Protein AF-A0A261WLC6-F1 (afdb_monomer_lite)

Radius of gyration: 11.9 Å; chains: 1; bounding box: 26×19×30 Å

pLDDT: mean 84.78, std 9.2, range [62.28, 94.31]

Secondary structure (DSSP, 8-state):
---EEEPHHHHHHHHTT-HHHHHHHHHS-GGGEEE-HHHHHHHHHHHHH-TT-HHHHHHHHT-

Structure (mmCIF, N/CA/C/O backbone):
data_AF-A0A261WLC6-F1
#
_entry.id   AF-A0A261WLC6-F1
#
loop_
_atom_site.group_PDB
_atom_site.id
_atom_site.type_symbol
_atom_site.label_atom_id
_atom_site.label_alt_id
_atom_site.label_comp_id
_atom_site.label_asym_id
_atom_site.label_entity_id
_atom_site.label_seq_id
_atom_site.pdbx_PDB_ins_code
_atom_site.Cartn_x
_atom_site.Cartn_y
_atom_site.Cartn_z
_atom_site.occupancy
_atom_site.B_iso_or_equiv
_atom_site.auth_seq_id
_atom_site.auth_comp_id
_atom_site.auth_asym_id
_atom_site.auth_atom_id
_atom_site.pdbx_PDB_model_num
ATOM 1 N N . MET A 1 1 ? -17.919 4.288 13.217 1.00 74.44 1 MET A N 1
ATOM 2 C CA . MET A 1 1 ? -16.800 3.373 12.880 1.00 74.44 1 MET A CA 1
ATOM 3 C C . MET A 1 1 ? -15.621 4.194 12.383 1.00 74.44 1 MET A C 1
ATOM 5 O O . MET A 1 1 ? -15.851 5.189 11.705 1.00 74.44 1 MET A O 1
ATOM 9 N N . LYS A 1 2 ? -14.388 3.819 12.738 1.00 87.06 2 LYS A N 1
ATOM 10 C CA . LYS A 1 2 ? -13.173 4.535 12.317 1.00 87.06 2 LYS A CA 1
ATOM 11 C C . LYS A 1 2 ? -12.788 4.093 10.902 1.00 87.06 2 LYS A C 1
ATOM 13 O O . LYS A 1 2 ? -12.742 2.893 10.652 1.00 87.06 2 LYS A O 1
ATOM 18 N N . ARG A 1 3 ? -12.547 5.046 10.000 1.00 92.50 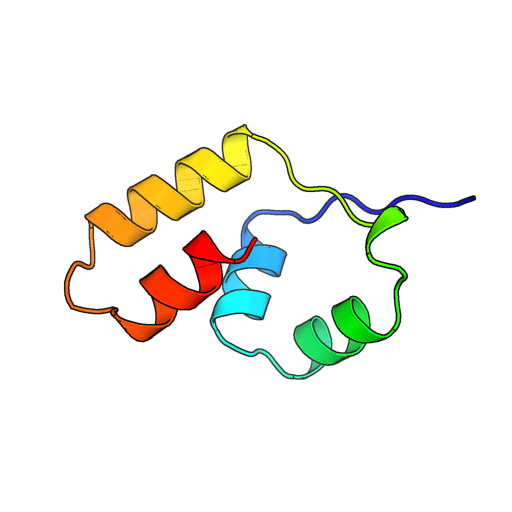3 ARG A N 1
ATOM 19 C CA . ARG A 1 3 ? -11.995 4.799 8.659 1.00 92.50 3 ARG A CA 1
ATOM 20 C C . ARG A 1 3 ? -10.538 5.250 8.625 1.00 92.50 3 ARG A C 1
ATOM 22 O O . ARG A 1 3 ? -10.176 6.182 9.344 1.00 92.50 3 ARG A O 1
ATOM 29 N N . TYR A 1 4 ? -9.732 4.596 7.803 1.00 93.75 4 TYR A N 1
ATOM 30 C CA . TYR A 1 4 ? -8.315 4.879 7.627 1.00 93.75 4 TYR A CA 1
ATOM 31 C C . TYR A 1 4 ? -8.044 5.158 6.154 1.00 93.75 4 TYR A C 1
ATOM 33 O O . TYR A 1 4 ? -8.418 4.366 5.294 1.00 93.75 4 TYR A O 1
ATOM 41 N N . MET A 1 5 ? -7.385 6.278 5.879 1.00 93.38 5 MET A N 1
ATOM 42 C CA . MET A 1 5 ? -6.898 6.602 4.546 1.00 93.38 5 MET A CA 1
ATOM 43 C C . MET A 1 5 ? -5.431 6.194 4.451 1.00 93.38 5 MET A C 1
ATOM 45 O O . MET A 1 5 ? -4.634 6.591 5.301 1.00 93.38 5 MET A O 1
ATOM 49 N N . LEU A 1 6 ? -5.090 5.390 3.448 1.00 92.56 6 LEU A N 1
ATOM 50 C CA . LEU A 1 6 ? -3.715 4.995 3.167 1.00 92.56 6 LEU A CA 1
ATOM 51 C C . LEU A 1 6 ? -2.992 6.138 2.450 1.00 92.56 6 LEU A C 1
ATOM 53 O O . LEU A 1 6 ? -3.521 6.707 1.494 1.00 92.56 6 LEU A O 1
ATOM 57 N N . ASP A 1 7 ? -1.784 6.459 2.906 1.00 90.69 7 ASP A N 1
ATOM 58 C CA . ASP A 1 7 ? -0.886 7.378 2.212 1.00 90.69 7 ASP A CA 1
ATOM 59 C C . ASP A 1 7 ? -0.066 6.641 1.139 1.00 90.69 7 ASP A C 1
ATOM 61 O O . ASP A 1 7 ? -0.013 5.407 1.081 1.00 90.69 7 ASP A O 1
ATOM 65 N N . THR A 1 8 ? 0.613 7.404 0.286 1.00 87.81 8 THR A N 1
ATOM 66 C CA . THR A 1 8 ? 1.411 6.854 -0.818 1.00 87.81 8 THR A CA 1
ATOM 67 C C . THR A 1 8 ? 2.527 5.927 -0.331 1.00 87.81 8 THR A C 1
ATOM 69 O O . THR A 1 8 ? 2.811 4.912 -0.975 1.00 87.81 8 THR A O 1
ATOM 72 N N . ASN A 1 9 ? 3.122 6.201 0.835 1.00 88.69 9 ASN A N 1
ATOM 73 C CA . ASN A 1 9 ? 4.157 5.345 1.412 1.00 88.69 9 ASN A CA 1
ATOM 74 C C . ASN A 1 9 ? 3.589 4.014 1.905 1.00 88.69 9 ASN A C 1
ATOM 76 O O . ASN A 1 9 ? 4.169 2.968 1.618 1.00 88.69 9 ASN A O 1
ATOM 80 N N . THR A 1 10 ? 2.450 4.019 2.600 1.00 90.81 10 THR A N 1
ATOM 81 C CA . THR A 1 10 ? 1.797 2.796 3.086 1.00 90.81 10 THR A CA 1
ATOM 82 C C . THR A 1 10 ? 1.380 1.914 1.920 1.00 90.81 10 THR A C 1
ATOM 84 O O . THR A 1 10 ? 1.657 0.717 1.951 1.00 90.81 10 THR A O 1
ATOM 87 N N . VAL A 1 11 ? 0.804 2.490 0.860 1.00 89.06 11 VAL A N 1
ATOM 88 C CA . VAL A 1 11 ? 0.485 1.738 -0.364 1.00 89.06 11 VAL A CA 1
ATOM 89 C C . VAL A 1 11 ? 1.764 1.195 -1.007 1.00 89.06 11 VAL A C 1
ATOM 91 O O . VAL A 1 11 ? 1.846 0.006 -1.297 1.00 89.06 11 VAL A O 1
ATOM 94 N N . SER A 1 12 ? 2.818 2.007 -1.134 1.00 85.88 12 SER A N 1
ATOM 95 C CA . SER A 1 12 ? 4.111 1.550 -1.671 1.00 85.88 12 SER A CA 1
ATOM 96 C C . SER A 1 12 ? 4.719 0.402 -0.857 1.00 85.88 12 SER A C 1
ATOM 98 O O . SER A 1 12 ? 5.269 -0.545 -1.421 1.00 85.88 12 SER A O 1
ATOM 100 N N . HIS A 1 13 ? 4.624 0.463 0.471 1.00 90.50 13 HIS A N 1
ATOM 101 C CA . HIS A 1 13 ? 5.073 -0.596 1.368 1.00 90.50 13 HIS A CA 1
ATOM 102 C C . HIS A 1 13 ? 4.198 -1.846 1.268 1.00 90.50 13 HIS A C 1
ATOM 104 O O . HIS A 1 13 ? 4.738 -2.951 1.305 1.00 90.50 13 HIS A O 1
ATOM 110 N N . LEU A 1 14 ? 2.884 -1.687 1.109 1.00 88.12 14 LEU A N 1
ATOM 111 C CA . LEU A 1 14 ? 1.949 -2.789 0.906 1.00 88.12 14 LEU A CA 1
ATOM 112 C C . LEU A 1 14 ? 2.264 -3.537 -0.392 1.00 88.12 14 LEU A C 1
ATOM 114 O O . LEU A 1 14 ? 2.427 -4.754 -0.363 1.00 88.12 14 LEU A O 1
ATOM 118 N N . VAL A 1 15 ? 2.460 -2.821 -1.504 1.00 83.75 15 VAL A N 1
ATOM 119 C CA . VAL A 1 15 ? 2.793 -3.461 -2.785 1.00 83.75 15 VAL A CA 1
ATOM 120 C C . VAL A 1 15 ? 4.170 -4.142 -2.736 1.00 83.75 15 VAL A C 1
ATOM 122 O O . VAL A 1 15 ? 4.368 -5.212 -3.307 1.00 83.75 15 VAL A O 1
ATOM 125 N N . LYS A 1 16 ? 5.121 -3.594 -1.969 1.00 85.38 16 LYS A N 1
ATOM 126 C CA . LYS A 1 16 ? 6.414 -4.244 -1.680 1.00 85.38 16 LYS A CA 1
ATOM 127 C C . LYS A 1 16 ? 6.325 -5.373 -0.640 1.00 85.38 16 LYS A C 1
ATOM 129 O O . LYS A 1 16 ? 7.363 -5.892 -0.236 1.00 85.38 16 LYS A O 1
ATOM 134 N N . SER A 1 17 ? 5.122 -5.756 -0.203 1.00 86.50 17 SER A N 1
ATOM 135 C CA . SER A 1 17 ? 4.878 -6.808 0.796 1.00 86.50 17 SER A CA 1
ATOM 136 C C . SER A 1 17 ? 5.591 -6.569 2.134 1.00 86.50 17 SER A C 1
ATOM 138 O O . SER A 1 17 ? 6.073 -7.502 2.776 1.00 86.50 17 SER A O 1
ATOM 140 N N . HIS A 1 18 ? 5.673 -5.313 2.585 1.00 91.81 18 HIS A N 1
ATOM 141 C CA . HIS A 1 18 ? 6.276 -4.991 3.875 1.00 91.81 18 HIS A CA 1
ATOM 142 C C . HIS A 1 18 ? 5.470 -5.661 5.006 1.00 91.81 18 HIS A C 1
ATOM 144 O O . HIS A 1 18 ? 4.264 -5.407 5.125 1.00 91.81 18 HIS A O 1
ATOM 150 N N . PRO A 1 19 ? 6.094 -6.483 5.868 1.00 91.38 19 PRO A N 1
ATOM 151 C CA . PRO A 1 19 ? 5.373 -7.407 6.745 1.00 91.38 19 PRO A CA 1
ATOM 152 C C . PRO A 1 19 ? 4.467 -6.695 7.756 1.00 91.38 19 PRO A C 1
ATOM 154 O O . PRO A 1 19 ? 3.318 -7.087 7.942 1.00 91.38 19 PRO A O 1
ATOM 157 N N . ALA A 1 20 ? 4.942 -5.601 8.360 1.00 94.19 20 ALA A N 1
ATOM 158 C CA . ALA A 1 20 ? 4.158 -4.844 9.338 1.00 94.19 20 ALA A CA 1
ATOM 159 C C . ALA A 1 20 ? 2.929 -4.159 8.715 1.00 94.19 20 ALA A C 1
ATOM 161 O O . ALA A 1 20 ? 1.857 -4.133 9.316 1.00 94.19 20 ALA A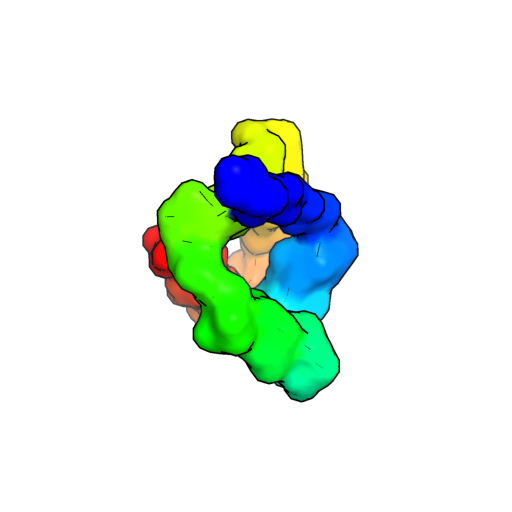 O 1
ATOM 162 N N . VAL A 1 21 ? 3.076 -3.636 7.493 1.00 92.50 21 VAL A N 1
ATOM 163 C CA . VAL A 1 21 ? 1.995 -2.939 6.784 1.00 92.50 21 VAL A CA 1
ATOM 164 C C . VAL A 1 21 ? 0.970 -3.951 6.290 1.00 92.50 21 VAL A C 1
ATOM 166 O O . VAL A 1 21 ? -0.218 -3.788 6.544 1.00 92.50 21 VAL A O 1
ATOM 169 N N . SER A 1 22 ? 1.436 -5.036 5.672 1.00 92.25 22 SER A N 1
ATOM 170 C CA . SER A 1 22 ? 0.578 -6.107 5.157 1.00 92.25 22 SER A CA 1
ATOM 171 C C . SER A 1 22 ? -0.273 -6.717 6.269 1.00 92.25 22 SER A C 1
ATOM 173 O O . SER A 1 22 ? -1.489 -6.817 6.133 1.00 92.25 22 SER A O 1
ATOM 175 N N . ARG A 1 23 ? 0.339 -7.029 7.421 1.00 94.31 23 ARG A N 1
ATOM 176 C CA . ARG A 1 23 ? -0.388 -7.522 8.596 1.00 94.31 23 ARG A CA 1
ATOM 177 C C . ARG A 1 23 ? -1.467 -6.538 9.042 1.00 94.31 23 ARG A C 1
ATOM 179 O O . ARG A 1 23 ? -2.604 -6.939 9.269 1.00 94.31 23 ARG A O 1
ATOM 186 N N . ARG A 1 24 ? -1.128 -5.250 9.136 1.00 92.94 24 ARG A N 1
ATOM 187 C CA . ARG A 1 24 ? -2.074 -4.236 9.601 1.00 92.94 24 ARG A CA 1
ATOM 188 C C . ARG A 1 24 ? -3.247 -4.041 8.641 1.00 92.94 24 ARG A C 1
ATOM 190 O O . ARG A 1 24 ? -4.364 -3.843 9.104 1.00 92.94 24 ARG A O 1
ATOM 197 N N . VAL A 1 25 ? -2.994 -4.088 7.336 1.00 91.00 25 VAL A N 1
ATOM 198 C CA . VAL A 1 25 ? -4.028 -3.973 6.300 1.00 91.00 25 VAL A CA 1
ATOM 199 C C . VAL A 1 25 ? -4.985 -5.165 6.355 1.00 91.00 25 VAL A C 1
ATOM 201 O O . VAL A 1 25 ? -6.190 -4.958 6.300 1.00 91.00 25 VAL A O 1
ATOM 204 N N . ILE A 1 26 ? -4.473 -6.384 6.563 1.00 91.94 26 ILE A N 1
ATOM 205 C CA . ILE A 1 26 ? -5.293 -7.603 6.691 1.00 91.94 26 ILE A CA 1
ATOM 206 C C . ILE A 1 26 ? -6.152 -7.594 7.970 1.00 91.94 26 ILE A C 1
ATOM 208 O O . ILE A 1 26 ? -7.270 -8.101 7.971 1.00 91.94 26 ILE A O 1
ATOM 212 N N . GLU A 1 27 ? -5.655 -7.014 9.065 1.00 93.88 27 GLU A N 1
ATOM 213 C CA . GLU A 1 27 ? -6.391 -6.914 10.337 1.00 93.88 27 GLU A CA 1
ATOM 214 C C . GLU A 1 27 ? -7.551 -5.900 10.303 1.00 93.88 27 GLU A C 1
ATOM 216 O O . GLU A 1 27 ? -8.403 -5.904 11.196 1.00 93.88 27 GLU A O 1
ATOM 221 N N . VAL A 1 28 ? -7.587 -5.000 9.315 1.00 92.50 28 VAL A N 1
ATOM 222 C CA . VAL A 1 28 ? -8.613 -3.957 9.196 1.00 92.50 28 VAL A CA 1
ATOM 223 C C . VAL A 1 28 ? -9.628 -4.356 8.119 1.00 92.50 28 VAL A C 1
ATOM 225 O O . VAL A 1 28 ? -9.231 -4.754 7.028 1.00 92.50 28 VAL A O 1
ATOM 228 N N . PRO A 1 29 ? -10.947 -4.219 8.363 1.00 92.00 29 PRO A N 1
ATOM 229 C CA . PRO A 1 29 ? -11.945 -4.475 7.329 1.00 92.00 29 PRO A CA 1
ATOM 230 C C . PRO A 1 29 ? -11.704 -3.609 6.088 1.00 92.00 29 PRO A C 1
ATOM 232 O O . PRO A 1 29 ? -11.551 -2.394 6.216 1.00 92.00 29 PRO A O 1
ATOM 235 N N . MET A 1 30 ? -11.767 -4.202 4.892 1.00 88.88 30 MET A N 1
ATOM 236 C CA . MET A 1 30 ? -11.578 -3.470 3.628 1.0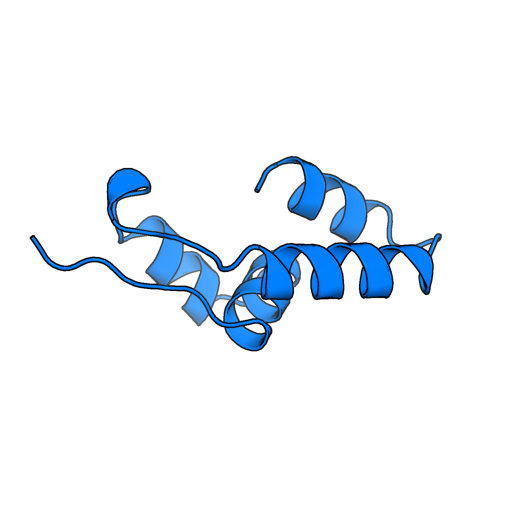0 88.88 30 MET A CA 1
ATOM 237 C C . MET A 1 30 ? -12.519 -2.264 3.490 1.00 88.88 30 MET A C 1
ATOM 239 O O . MET A 1 30 ? -12.117 -1.215 3.006 1.00 88.88 30 MET A O 1
ATOM 243 N N . THR A 1 31 ? -13.748 -2.358 4.005 1.00 92.31 31 THR A N 1
ATOM 244 C CA . THR A 1 31 ? -14.734 -1.258 4.003 1.00 92.31 31 THR A CA 1
ATOM 245 C C . THR A 1 31 ? -14.355 -0.069 4.895 1.00 92.31 31 THR A C 1
ATOM 247 O O . THR A 1 31 ? -14.970 0.997 4.809 1.00 92.31 31 THR A O 1
ATOM 250 N N . ALA A 1 32 ? -13.365 -0.238 5.773 1.00 93.06 32 ALA A N 1
ATOM 251 C CA . ALA A 1 32 ? -12.819 0.808 6.627 1.00 93.06 32 ALA A CA 1
ATOM 252 C C . ALA A 1 32 ? -11.525 1.420 6.065 1.00 93.06 32 ALA A C 1
ATOM 254 O O . ALA A 1 32 ? -11.021 2.377 6.655 1.00 93.06 32 ALA A O 1
ATOM 255 N N . LEU A 1 33 ? -11.001 0.897 4.955 1.00 92.44 33 LEU A N 1
ATOM 256 C CA . LEU A 1 33 ? -9.823 1.412 4.269 1.00 92.44 33 LEU A CA 1
ATOM 257 C C . LEU A 1 33 ? -10.247 2.250 3.061 1.00 92.44 33 LEU A C 1
ATOM 259 O O . LEU A 1 33 ? -11.213 1.937 2.369 1.00 92.44 33 LEU A O 1
ATOM 263 N N . CYS A 1 34 ? -9.520 3.328 2.802 1.00 92.56 34 CYS A N 1
ATOM 264 C CA . CYS A 1 34 ? -9.637 4.081 1.563 1.00 92.56 34 CYS A CA 1
ATOM 265 C C . CYS A 1 34 ? -8.268 4.575 1.097 1.00 92.56 34 CYS A C 1
ATOM 267 O O . CYS A 1 34 ? -7.316 4.644 1.873 1.00 92.56 34 CYS A O 1
ATOM 269 N N . MET A 1 35 ? -8.181 4.950 -0.175 1.00 90.44 35 MET A N 1
ATOM 270 C CA . MET A 1 35 ? -7.015 5.609 -0.753 1.00 90.44 35 MET A CA 1
ATOM 271 C C . MET A 1 35 ? -7.455 6.841 -1.538 1.00 90.44 35 MET A C 1
ATOM 273 O O . MET A 1 35 ? -8.571 6.897 -2.058 1.00 90.44 35 MET A O 1
ATOM 277 N N . SER A 1 36 ? -6.586 7.846 -1.606 1.00 92.19 36 SER A N 1
ATOM 278 C CA . SER A 1 36 ? -6.834 9.025 -2.433 1.00 92.19 36 SER A CA 1
ATOM 279 C C . SER A 1 36 ? -6.656 8.694 -3.916 1.00 92.19 36 SER A C 1
ATOM 281 O O . SER A 1 36 ? -5.725 7.979 -4.288 1.00 92.19 36 SER A O 1
ATOM 283 N N . ALA A 1 37 ? -7.485 9.294 -4.775 1.00 89.62 37 ALA A N 1
ATOM 284 C CA . ALA A 1 37 ? -7.292 9.242 -6.224 1.00 89.62 37 ALA A CA 1
ATOM 285 C C . ALA A 1 37 ? -5.934 9.835 -6.652 1.00 89.62 37 ALA A C 1
ATOM 287 O O . ALA A 1 37 ? -5.350 9.384 -7.634 1.00 89.62 37 ALA A O 1
ATOM 288 N N . ILE A 1 38 ? -5.397 10.794 -5.884 1.00 90.06 38 ILE A N 1
ATOM 289 C CA . ILE A 1 38 ? -4.061 11.363 -6.117 1.00 90.06 38 ILE A CA 1
ATOM 290 C C . ILE A 1 38 ? -2.984 10.295 -5.908 1.00 90.06 38 ILE A C 1
ATOM 292 O O . ILE A 1 38 ? -2.169 10.071 -6.797 1.00 90.06 38 ILE A O 1
ATOM 296 N N . THR A 1 39 ? -3.039 9.572 -4.786 1.00 89.44 39 THR A N 1
ATOM 297 C CA . THR A 1 39 ? -2.130 8.452 -4.500 1.00 89.44 39 THR A CA 1
ATOM 298 C C . THR A 1 39 ? -2.241 7.352 -5.556 1.00 89.44 39 THR A C 1
ATOM 300 O O . THR A 1 39 ? -1.223 6.815 -5.981 1.00 89.44 39 THR A O 1
ATOM 303 N N . GLY A 1 40 ? -3.455 7.045 -6.030 1.00 87.75 40 GLY A N 1
ATOM 304 C CA . GLY A 1 40 ? -3.653 6.125 -7.154 1.00 87.75 40 GLY A CA 1
ATOM 305 C C . GLY A 1 40 ? -2.938 6.596 -8.427 1.00 87.75 40 GLY A C 1
ATOM 306 O O . GLY A 1 40 ? -2.224 5.821 -9.060 1.00 87.75 40 GLY A O 1
ATOM 307 N N . GLY A 1 41 ? -3.051 7.885 -8.762 1.00 88.12 41 GLY A N 1
ATOM 308 C CA . GLY A 1 41 ? -2.346 8.490 -9.896 1.00 88.12 41 GLY A CA 1
ATOM 309 C C . GLY A 1 41 ? -0.820 8.435 -9.767 1.00 88.12 41 GLY A C 1
ATOM 310 O O . GLY A 1 41 ? -0.137 8.068 -10.723 1.00 88.12 41 GLY A O 1
ATOM 311 N N . GLU A 1 42 ? -0.277 8.732 -8.584 1.00 88.31 42 GLU A N 1
ATOM 312 C CA . GLU A 1 42 ? 1.162 8.622 -8.297 1.00 88.31 42 GLU A CA 1
ATOM 313 C C . GLU A 1 42 ? 1.672 7.188 -8.476 1.00 88.31 42 GLU A C 1
ATOM 315 O O . GLU A 1 42 ? 2.743 6.975 -9.050 1.00 88.31 42 GLU A O 1
ATOM 320 N N . LEU A 1 43 ? 0.889 6.203 -8.027 1.00 85.56 43 LEU A N 1
ATOM 321 C CA . LEU A 1 43 ? 1.221 4.785 -8.132 1.00 85.56 43 LEU A CA 1
ATOM 322 C C . LEU A 1 43 ? 1.275 4.337 -9.599 1.00 85.56 43 LEU A C 1
ATOM 324 O O . LEU A 1 43 ? 2.258 3.730 -10.027 1.00 85.56 43 LEU A O 1
ATOM 328 N N . MET A 1 44 ? 0.261 4.708 -10.387 1.00 84.62 44 MET A N 1
ATOM 329 C CA . MET A 1 44 ? 0.193 4.416 -11.823 1.00 84.62 44 MET A CA 1
ATOM 330 C C . MET A 1 44 ? 1.322 5.098 -12.600 1.00 84.62 44 MET A C 1
ATOM 332 O O . MET A 1 44 ? 1.942 4.492 -13.476 1.00 84.62 44 MET A O 1
ATOM 336 N N . PHE A 1 45 ? 1.646 6.343 -12.250 1.00 85.75 45 PHE A N 1
ATOM 337 C CA . PHE A 1 45 ? 2.772 7.058 -12.842 1.00 85.75 45 PHE A CA 1
ATOM 338 C C . PHE A 1 45 ? 4.120 6.414 -12.486 1.00 85.75 45 PHE A C 1
ATOM 340 O O . PHE A 1 45 ? 4.984 6.259 -13.351 1.00 85.75 45 PHE A O 1
ATOM 347 N N . GLY A 1 46 ? 4.303 5.999 -11.229 1.00 83.38 46 GLY A N 1
ATOM 348 C CA . GLY A 1 46 ? 5.490 5.272 -10.779 1.00 83.38 46 GLY A CA 1
ATOM 349 C C . GLY A 1 46 ? 5.663 3.931 -11.496 1.00 83.38 46 GLY A C 1
ATOM 350 O O . GLY A 1 46 ? 6.772 3.594 -11.909 1.00 83.38 46 GLY A O 1
ATOM 351 N N . LEU A 1 47 ? 4.565 3.204 -11.718 1.00 80.94 47 LEU A N 1
ATOM 352 C CA . LEU A 1 47 ? 4.543 1.967 -12.500 1.00 80.94 47 LEU A CA 1
ATOM 353 C C . LEU A 1 47 ? 4.949 2.173 -13.955 1.00 80.94 47 LEU A C 1
ATOM 355 O O . LEU A 1 47 ? 5.747 1.399 -14.481 1.00 80.94 47 LEU A O 1
ATOM 359 N N . ALA A 1 48 ? 4.430 3.220 -14.598 1.00 82.75 48 ALA A N 1
ATOM 360 C CA . ALA A 1 48 ? 4.764 3.534 -15.984 1.00 82.75 48 ALA A CA 1
ATOM 361 C C . ALA A 1 48 ? 6.268 3.809 -16.178 1.00 82.75 48 ALA A C 1
ATOM 363 O O . ALA A 1 48 ? 6.804 3.568 -17.257 1.00 82.75 48 ALA A O 1
ATOM 364 N N . LYS A 1 49 ? 6.968 4.268 -15.130 1.00 82.81 49 LYS A N 1
ATOM 365 C CA . LYS A 1 49 ? 8.425 4.480 -15.151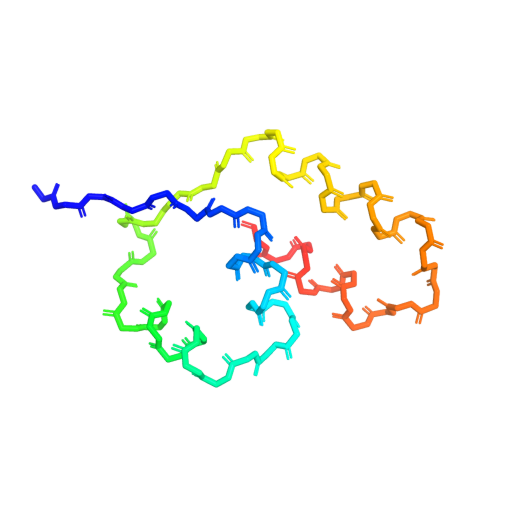 1.00 82.81 49 LYS A CA 1
ATOM 366 C C . LYS A 1 49 ? 9.252 3.199 -15.022 1.00 82.81 49 LYS A C 1
ATOM 368 O O . LYS A 1 49 ? 10.429 3.227 -15.369 1.00 82.81 49 LYS A O 1
ATOM 373 N N . VAL A 1 50 ? 8.680 2.103 -14.517 1.00 76.31 50 VAL A N 1
ATOM 374 C CA . VAL A 1 50 ? 9.393 0.831 -14.300 1.00 76.31 50 VAL A CA 1
ATOM 375 C C . VAL A 1 50 ? 8.622 -0.313 -14.977 1.00 76.31 5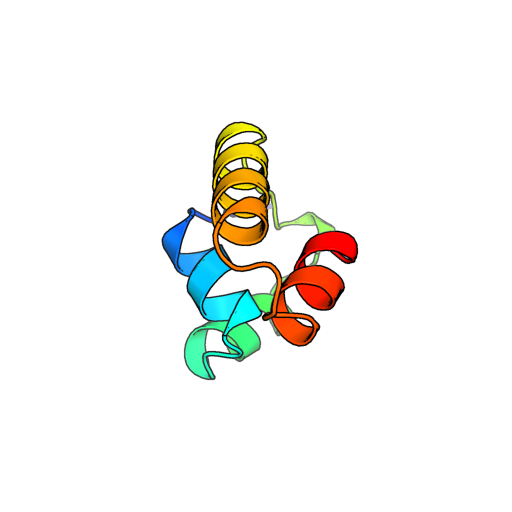0 VAL A C 1
ATOM 377 O O . VAL A 1 50 ? 7.991 -1.127 -14.298 1.00 76.31 50 VAL A O 1
ATOM 380 N N . PRO A 1 51 ? 8.652 -0.391 -16.321 1.00 64.62 51 PRO A N 1
ATOM 381 C CA . PRO A 1 51 ? 7.830 -1.330 -17.091 1.00 64.62 51 PRO A CA 1
ATOM 382 C C . PRO A 1 51 ? 8.129 -2.810 -16.799 1.00 64.62 51 PRO A C 1
ATOM 384 O O . PRO A 1 51 ? 7.242 -3.649 -16.941 1.00 64.62 51 PRO A O 1
ATOM 387 N N . ASP A 1 52 ? 9.331 -3.138 -16.318 1.00 71.06 52 ASP A N 1
ATOM 388 C CA . ASP A 1 52 ? 9.721 -4.518 -15.995 1.00 71.06 52 ASP A CA 1
ATOM 389 C C . ASP A 1 52 ? 9.190 -5.020 -14.639 1.00 71.06 52 ASP A C 1
ATOM 391 O O . ASP A 1 52 ? 9.296 -6.208 -14.317 1.00 71.06 52 ASP A O 1
ATOM 395 N N . ALA A 1 53 ? 8.560 -4.155 -13.836 1.00 69.81 53 ALA A N 1
ATOM 396 C CA . ALA A 1 53 ? 8.017 -4.510 -12.527 1.00 69.81 53 ALA A CA 1
ATOM 397 C C . ALA A 1 53 ? 6.640 -5.203 -12.626 1.00 69.81 53 ALA A C 1
ATOM 399 O O . ALA A 1 53 ? 5.659 -4.762 -12.027 1.00 69.81 53 ALA A O 1
ATOM 400 N N . LYS A 1 54 ? 6.563 -6.333 -13.343 1.00 68.06 54 LYS A N 1
ATOM 401 C CA . LYS A 1 54 ? 5.315 -7.096 -13.587 1.00 68.06 54 LYS A CA 1
ATOM 402 C C . LYS A 1 54 ? 4.531 -7.420 -12.309 1.00 68.06 54 LYS A C 1
ATOM 404 O O . LYS A 1 54 ? 3.308 -7.341 -12.286 1.00 68.06 54 LYS A O 1
ATOM 409 N N . ARG A 1 55 ? 5.247 -7.739 -11.226 1.00 66.31 55 ARG A N 1
ATOM 410 C CA . ARG A 1 55 ? 4.664 -8.064 -9.913 1.00 66.31 55 ARG A CA 1
ATOM 411 C C . ARG A 1 55 ? 4.019 -6.847 -9.236 1.00 66.31 55 ARG A C 1
ATOM 413 O O . ARG A 1 55 ? 2.995 -6.980 -8.582 1.00 66.31 55 ARG A O 1
ATOM 420 N N . LEU A 1 56 ? 4.619 -5.671 -9.423 1.00 68.38 56 LEU A N 1
ATOM 421 C CA . LEU A 1 56 ? 4.121 -4.387 -8.923 1.00 68.38 56 LEU A CA 1
ATOM 422 C C . LEU A 1 56 ? 2.874 -3.974 -9.725 1.00 68.38 56 LEU A C 1
ATOM 424 O O . LEU A 1 56 ? 1.894 -3.552 -9.130 1.00 68.38 56 LEU A O 1
ATOM 428 N N . GLN A 1 57 ? 2.875 -4.162 -11.051 1.00 69.31 57 GLN 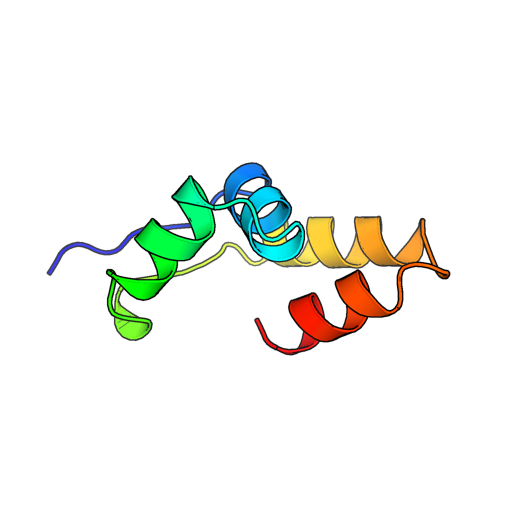A N 1
ATOM 429 C CA . GLN A 1 57 ? 1.707 -3.875 -11.897 1.00 69.31 57 GLN A CA 1
ATOM 430 C C . GLN A 1 57 ? 0.483 -4.714 -11.514 1.00 69.31 57 GLN A C 1
ATOM 432 O O . GLN A 1 57 ? -0.602 -4.160 -11.376 1.00 69.31 57 GLN A O 1
ATOM 437 N N . GLN A 1 58 ? 0.651 -6.024 -11.305 1.00 72.38 58 GLN A N 1
ATOM 438 C CA . GLN A 1 58 ? -0.456 -6.900 -10.899 1.00 72.38 58 GLN A CA 1
ATOM 439 C C . GLN A 1 58 ? -1.079 -6.457 -9.573 1.00 72.38 58 GLN A C 1
ATOM 441 O O . GLN A 1 58 ? -2.285 -6.272 -9.497 1.00 72.38 58 GLN A O 1
ATOM 446 N N . ALA A 1 59 ? -0.251 -6.203 -8.562 1.00 70.25 59 ALA A N 1
ATOM 447 C CA . ALA A 1 59 ? -0.728 -5.811 -7.242 1.00 70.25 59 ALA A CA 1
ATOM 448 C C . ALA A 1 59 ? -1.409 -4.428 -7.209 1.00 70.25 59 ALA A C 1
ATOM 450 O O . ALA A 1 59 ? -2.246 -4.185 -6.350 1.00 70.25 59 ALA A O 1
ATOM 451 N N . VAL A 1 60 ? -1.071 -3.518 -8.128 1.00 70.31 60 VAL A N 1
ATOM 452 C CA . VAL A 1 60 ? -1.765 -2.224 -8.253 1.00 70.31 60 VAL A CA 1
ATOM 453 C C . VAL A 1 60 ? -3.091 -2.341 -8.994 1.00 70.31 60 VAL A C 1
ATOM 455 O O . VAL A 1 60 ? -4.021 -1.620 -8.664 1.00 70.31 60 VAL A O 1
ATOM 458 N N . MET A 1 61 ? -3.202 -3.247 -9.966 1.00 72.12 61 MET A N 1
ATOM 459 C CA . MET A 1 61 ? -4.462 -3.495 -10.681 1.00 72.12 61 MET A CA 1
ATOM 460 C C . MET A 1 61 ? -5.534 -4.165 -9.801 1.00 72.12 61 MET A C 1
ATOM 462 O O . MET A 1 61 ? -6.700 -4.181 -10.182 1.00 72.12 61 MET A O 1
ATOM 466 N N . GLU A 1 62 ? -5.143 -4.732 -8.656 1.00 67.44 62 GLU A N 1
ATOM 467 C CA . GLU A 1 62 ? -6.036 -5.367 -7.675 1.00 67.44 62 GLU A CA 1
ATOM 468 C C . GLU A 1 62 ? -6.508 -4.421 -6.550 1.00 67.44 62 GLU A C 1
ATOM 470 O O . GLU A 1 62 ? -7.375 -4.815 -5.765 1.00 67.44 62 GLU A O 1
ATOM 475 N N . LEU A 1 63 ? -5.940 -3.209 -6.452 1.00 62.28 63 LEU A N 1
ATOM 476 C CA . LEU A 1 63 ? -6.318 -2.169 -5.478 1.00 62.28 63 LEU A CA 1
ATOM 477 C C . LEU A 1 63 ? -7.546 -1.374 -5.941 1.00 62.28 63 LEU A C 1
ATOM 479 O O . LEU A 1 63 ? -8.380 -1.060 -5.060 1.00 62.28 63 LEU A O 1
#

Organism: NCBI:txid46257

Sequence (63 aa):
MKRYMLDTNTVSHLVKSHPAVSRRVIEVPMTALCMSAITGGELMFGLAKVPDAKRLQQAVMEL

Foldseek 3Di:
DAADEDDLVLVVCVLVPPPVSVVVCVVDPPVRYHYDPVSLVVLVVVCVVPVVPPSSVVSSVVD

InterPro domains:
  IPR029060 PIN-like domain superfamily [SSF88723] (1-59)